Protein AF-A0A4P6K0E5-F1 (afdb_monomer)

Foldseek 3Di:
DVVVLVVVLVVCCVVVVDPVSVVVSVVCCVLQQVLLVLLVVLCLLQVCVVDPNVVVVVVVVVLVCCQPVVLQVPPDDHCCQDLCNSRSQLLCQQPPVNHDVSNDRHHVVSNVSSSVVSNVNSVVSNVVSVVVVVVVVVVD

Organism: Ktedonosporobacter rubrisoli (NCBI:txid2509675)

Nearest PDB structures (foldseek):
  8t3m-assembly1_C  TM=2.411E-01  e=2.345E+00  Rattus norvegicus
  8t10-assembly1_C  TM=2.675E-01  e=5.267E+00  Rattus norvegicus

Mean predicted aligned error: 5.43 Å

Secondary structure (DSSP, 8-state):
-HHHHHHHHHHHHHHH--TTHHHHHHHHIIIIIHHHHHHHHHHHHHHHHHS-HHHHHHHHHHHHHHHHHTTTT--S--GGGSTT-TTSHHHHHHHH----TTT-PPPHHHHHHHHHHHHHHHHHHHHHHHHHHHHHHTT-

pLDDT: mean 89.53, std 7.69, range [63.28, 98.0]

Sequence (140 aa):
MLLVYAFFQGYILFYSHNLLVIPLFLFTFCLIALPGLLFVAAFSLACPIIMPLPVYQFLFTGYWLWGNLFLKQQILPTLSRSILTPSGVRIAGGFFGTDIDLLGHTSTFEAIASLGLLLCIAILVLLTLWGALRWQQARQ

Structure (mmCIF, N/CA/C/O backbone):
data_AF-A0A4P6K0E5-F1
#
_entry.id   AF-A0A4P6K0E5-F1
#
loop_
_atom_site.group_PDB
_atom_site.id
_atom_site.type_symbol
_atom_site.label_atom_id
_atom_site.label_alt_id
_atom_site.label_comp_id
_atom_site.label_asym_id
_atom_site.label_entity_id
_atom_site.label_seq_id
_atom_site.pdbx_PDB_ins_code
_atom_site.Cartn_x
_atom_site.Cartn_y
_atom_site.Cartn_z
_atom_site.occupancy
_atom_site.B_iso_or_equiv
_atom_site.auth_seq_id
_atom_site.auth_comp_id
_atom_site.auth_asym_id
_atom_site.auth_atom_id
_atom_site.pdbx_PDB_model_num
ATOM 1 N N . MET A 1 1 ? -4.679 -14.552 -7.367 1.00 67.69 1 MET A N 1
ATOM 2 C CA . MET A 1 1 ? -3.494 -13.668 -7.449 1.00 67.69 1 MET A CA 1
ATOM 3 C C . MET A 1 1 ? -2.192 -14.449 -7.549 1.00 67.69 1 MET A C 1
ATOM 5 O O . MET A 1 1 ? -1.534 -14.297 -8.565 1.00 67.69 1 MET A O 1
ATOM 9 N N . LEU A 1 2 ? -1.854 -15.342 -6.608 1.00 77.81 2 LEU A N 1
ATOM 10 C CA . LEU A 1 2 ? -0.613 -16.139 -6.685 1.00 77.81 2 LEU A CA 1
ATOM 11 C C . LEU A 1 2 ? -0.482 -16.981 -7.967 1.00 77.81 2 LEU A C 1
ATOM 13 O O . LEU A 1 2 ? 0.585 -17.004 -8.560 1.00 77.81 2 LEU A O 1
ATOM 17 N N . LEU A 1 3 ? -1.568 -17.606 -8.438 1.00 85.81 3 LEU A N 1
ATOM 18 C CA . LEU A 1 3 ? -1.555 -18.379 -9.690 1.00 85.81 3 LEU A CA 1
ATOM 19 C C . LEU A 1 3 ? -1.267 -17.514 -10.923 1.00 85.81 3 LEU A C 1
ATOM 21 O O . LEU A 1 3 ? -0.463 -17.889 -11.765 1.00 85.81 3 LEU A O 1
ATOM 25 N N . VAL A 1 4 ? -1.892 -16.338 -11.006 1.00 85.31 4 VAL A N 1
ATOM 26 C CA . VAL A 1 4 ? -1.666 -15.378 -12.098 1.00 85.31 4 VAL A CA 1
ATOM 27 C C . VAL A 1 4 ? -0.225 -14.872 -12.057 1.00 85.31 4 VAL A C 1
ATOM 29 O O . VAL A 1 4 ? 0.453 -14.828 -13.077 1.00 85.31 4 VAL A O 1
ATOM 32 N N . TYR A 1 5 ? 0.264 -14.556 -10.861 1.00 82.56 5 TYR A N 1
ATOM 33 C CA . TYR A 1 5 ? 1.634 -14.119 -10.634 1.00 82.56 5 TYR A CA 1
ATOM 34 C C . TYR A 1 5 ? 2.661 -15.189 -11.043 1.00 82.56 5 TYR A C 1
ATOM 36 O O . TYR A 1 5 ? 3.578 -14.894 -11.805 1.00 82.56 5 TYR A O 1
ATOM 44 N N . ALA A 1 6 ? 2.465 -16.442 -10.620 1.00 87.94 6 ALA A N 1
ATOM 45 C CA . ALA A 1 6 ? 3.315 -17.571 -10.996 1.00 87.94 6 ALA A CA 1
ATOM 46 C C . ALA A 1 6 ? 3.267 -17.859 -12.505 1.00 87.94 6 ALA A C 1
ATOM 48 O O . ALA A 1 6 ? 4.294 -18.168 -13.104 1.00 87.94 6 ALA A O 1
ATOM 49 N N . PHE A 1 7 ? 2.099 -17.707 -13.136 1.00 92.88 7 PHE A N 1
ATOM 50 C CA . PHE A 1 7 ? 1.945 -17.859 -14.580 1.00 92.88 7 PHE A CA 1
ATOM 51 C C . PHE A 1 7 ? 2.769 -16.822 -15.356 1.00 92.88 7 PHE A C 1
ATOM 53 O O . PHE A 1 7 ? 3.550 -17.197 -16.227 1.00 92.88 7 PHE A O 1
ATOM 60 N N . PHE A 1 8 ? 2.660 -15.532 -15.014 1.00 89.19 8 PHE A N 1
ATOM 61 C CA . PHE A 1 8 ? 3.443 -14.478 -15.675 1.00 89.19 8 PHE A CA 1
ATOM 62 C C . PHE A 1 8 ? 4.948 -14.626 -15.430 1.00 89.19 8 PHE A C 1
ATOM 64 O O . PHE A 1 8 ? 5.733 -14.464 -16.364 1.00 89.19 8 PHE A O 1
ATOM 71 N N . GLN A 1 9 ? 5.356 -14.984 -14.209 1.00 89.75 9 GLN A N 1
ATOM 72 C CA . GLN A 1 9 ? 6.755 -15.296 -13.914 1.00 89.75 9 GLN A CA 1
ATOM 73 C C . GLN A 1 9 ? 7.264 -16.471 -14.751 1.00 89.75 9 GLN A C 1
ATOM 75 O O . GLN A 1 9 ? 8.332 -16.365 -15.346 1.00 89.75 9 GLN A O 1
ATOM 80 N N . GLY A 1 10 ? 6.501 -17.566 -14.830 1.00 91.62 10 GLY A N 1
ATOM 81 C CA . GLY A 1 10 ? 6.852 -18.745 -15.621 1.00 91.62 10 GLY A CA 1
ATOM 82 C C . GLY A 1 10 ? 6.952 -18.435 -17.112 1.00 91.62 10 GLY A C 1
ATOM 83 O O . GLY A 1 10 ? 7.911 -18.845 -17.758 1.00 91.62 10 GLY A O 1
ATOM 84 N N . TYR A 1 11 ? 6.019 -17.638 -17.637 1.00 94.19 11 TYR A N 1
ATOM 85 C CA . TYR A 1 11 ? 6.047 -17.161 -19.017 1.00 94.19 11 TYR A CA 1
ATOM 86 C C . TYR A 1 11 ? 7.320 -16.354 -19.308 1.00 94.19 11 TYR A C 1
ATOM 88 O O . TYR A 1 11 ? 8.055 -16.664 -20.242 1.00 94.19 11 TYR A O 1
ATOM 96 N N . ILE A 1 12 ? 7.634 -15.351 -18.485 1.00 92.31 12 ILE A N 1
ATOM 97 C CA . ILE A 1 12 ? 8.818 -14.505 -18.698 1.00 92.31 12 ILE A CA 1
ATOM 98 C C . ILE A 1 12 ? 10.104 -15.307 -18.495 1.00 92.31 12 ILE A C 1
ATOM 100 O O . ILE A 1 12 ? 11.058 -15.115 -19.245 1.00 92.31 12 ILE A O 1
ATOM 104 N N . LEU A 1 13 ? 10.143 -16.224 -17.529 1.00 94.00 13 LEU A N 1
ATOM 105 C CA . LEU A 1 13 ? 11.286 -17.105 -17.312 1.00 94.00 13 LEU A CA 1
ATOM 106 C C . LEU A 1 13 ? 11.530 -18.012 -18.525 1.00 94.00 13 LEU A C 1
ATOM 108 O O . LEU A 1 13 ? 12.670 -18.138 -18.963 1.00 94.00 13 LEU A O 1
ATOM 112 N N . PHE A 1 14 ? 10.467 -18.584 -19.095 1.00 94.94 14 PHE A N 1
ATOM 113 C CA . PHE A 1 14 ? 10.539 -19.434 -20.282 1.00 94.94 14 PHE A CA 1
ATOM 114 C C . PHE A 1 14 ? 11.085 -18.684 -21.502 1.00 94.94 14 PHE A C 1
ATOM 116 O O . PHE A 1 14 ? 11.889 -19.232 -22.244 1.00 94.94 14 PHE A O 1
ATOM 123 N N . TYR A 1 15 ? 10.700 -17.420 -21.700 1.00 94.62 15 TYR A N 1
ATOM 124 C CA . TYR A 1 15 ? 11.205 -16.625 -22.823 1.00 94.62 15 TYR A CA 1
ATOM 125 C C . TYR A 1 15 ? 12.598 -16.040 -22.568 1.00 94.62 15 TYR A C 1
ATOM 127 O O . TYR A 1 15 ? 13.476 -16.130 -23.422 1.00 94.62 15 TYR A O 1
ATOM 135 N N . SER A 1 16 ? 12.835 -15.457 -21.393 1.00 92.81 16 SER A N 1
ATOM 136 C CA . SER A 1 16 ? 14.094 -14.762 -21.080 1.00 92.81 16 SER A CA 1
ATOM 137 C C . SER A 1 16 ? 15.242 -15.697 -20.702 1.00 92.81 16 SER A C 1
ATOM 139 O O . SER A 1 16 ? 16.391 -15.262 -20.724 1.00 92.81 16 SER A O 1
ATOM 141 N N . HIS A 1 17 ? 14.942 -16.945 -20.312 1.00 92.88 17 HIS A N 1
ATOM 142 C CA . HIS A 1 17 ? 15.900 -17.919 -19.769 1.00 92.88 17 HIS A CA 1
ATOM 143 C C . HIS A 1 17 ? 16.712 -17.373 -18.578 1.00 92.88 17 HIS A C 1
ATOM 145 O O . HIS A 1 17 ? 17.778 -17.886 -18.242 1.00 92.88 17 HIS A O 1
ATOM 151 N N . ASN A 1 18 ? 16.213 -16.318 -17.927 1.00 93.44 18 ASN A N 1
ATOM 152 C CA . ASN A 1 18 ? 16.935 -15.586 -16.903 1.00 93.44 18 ASN A CA 1
ATOM 153 C C . ASN A 1 18 ? 16.286 -15.805 -15.535 1.00 93.44 18 ASN A C 1
ATOM 155 O O . ASN A 1 18 ? 15.208 -15.287 -15.243 1.00 93.44 18 ASN A O 1
ATOM 159 N N . LEU A 1 19 ? 16.977 -16.537 -14.660 1.00 92.44 19 LEU A N 1
ATOM 160 C CA . LEU A 1 19 ? 16.498 -16.821 -13.305 1.00 92.44 19 LEU A CA 1
ATOM 161 C C . LEU A 1 19 ? 16.348 -15.561 -12.437 1.00 92.44 19 LEU A C 1
ATOM 163 O O . LEU A 1 19 ? 15.597 -15.592 -11.462 1.00 92.44 19 LEU A O 1
ATOM 167 N N . LEU A 1 20 ? 16.981 -14.437 -12.807 1.00 93.81 20 LEU A N 1
ATOM 168 C CA . LEU A 1 20 ? 16.831 -13.154 -12.109 1.00 93.81 20 LEU A CA 1
ATOM 169 C C . LEU A 1 20 ? 15.399 -12.606 -12.160 1.00 93.81 20 LEU A C 1
ATOM 171 O O . LEU A 1 20 ? 15.045 -11.762 -11.340 1.00 93.81 20 LEU A O 1
ATOM 175 N N . VAL A 1 21 ? 14.551 -13.107 -13.060 1.00 91.06 21 VAL A N 1
ATOM 176 C CA . VAL A 1 21 ? 13.131 -12.734 -13.132 1.00 91.06 21 VAL A CA 1
ATOM 177 C C . VAL A 1 21 ? 12.418 -12.990 -11.803 1.00 91.06 21 VAL A C 1
ATOM 179 O O . VAL A 1 21 ? 11.622 -12.160 -11.371 1.00 91.06 21 VAL A O 1
ATOM 182 N N . ILE A 1 22 ? 12.727 -14.093 -11.113 1.00 89.06 22 ILE A N 1
ATOM 183 C CA . ILE A 1 22 ? 12.067 -14.461 -9.852 1.00 89.06 22 ILE A CA 1
ATOM 184 C C . ILE A 1 22 ? 12.320 -13.411 -8.750 1.00 89.06 22 ILE A C 1
ATOM 186 O O . ILE A 1 22 ? 11.343 -12.840 -8.249 1.00 89.06 22 ILE A O 1
ATOM 190 N N . PRO A 1 23 ? 13.579 -13.101 -8.367 1.00 92.50 23 PRO A N 1
ATOM 191 C CA . PRO A 1 23 ? 13.845 -12.085 -7.354 1.00 92.50 23 PRO A CA 1
ATOM 192 C C . PRO A 1 23 ? 13.430 -10.677 -7.800 1.00 92.50 23 PRO A C 1
ATOM 194 O O . PRO A 1 23 ? 12.969 -9.907 -6.962 1.00 92.50 23 PRO A O 1
ATOM 197 N N . LEU A 1 24 ? 13.514 -10.339 -9.094 1.00 91.06 24 LEU A N 1
ATOM 198 C CA . LEU A 1 24 ? 13.069 -9.033 -9.602 1.00 91.06 24 LEU A CA 1
ATOM 199 C C . LEU A 1 24 ? 11.559 -8.833 -9.465 1.00 91.06 24 LEU A C 1
ATOM 201 O O . LEU A 1 24 ? 11.105 -7.750 -9.097 1.00 91.06 24 LEU A O 1
ATOM 205 N N . PHE A 1 25 ? 10.765 -9.869 -9.716 1.00 89.12 25 PHE A N 1
ATOM 206 C CA . PHE A 1 25 ? 9.323 -9.812 -9.501 1.00 89.12 25 PHE A CA 1
ATOM 207 C C . PHE A 1 25 ? 8.975 -9.624 -8.022 1.00 89.12 25 PHE A C 1
ATOM 209 O O . PHE A 1 25 ? 8.137 -8.792 -7.680 1.00 89.12 25 PHE A O 1
ATOM 216 N N . LEU A 1 26 ? 9.643 -10.363 -7.130 1.00 89.81 26 LEU A N 1
ATOM 217 C CA . LEU A 1 26 ? 9.427 -10.197 -5.693 1.00 89.81 26 LEU A CA 1
ATOM 218 C C . LEU A 1 26 ? 9.813 -8.783 -5.245 1.00 89.81 26 LEU A C 1
ATOM 220 O O . LEU A 1 26 ? 9.064 -8.134 -4.520 1.00 89.81 26 LEU A O 1
ATOM 224 N N . PHE A 1 27 ? 10.953 -8.288 -5.724 1.00 92.75 27 PHE A N 1
ATOM 225 C CA . PHE A 1 27 ? 11.421 -6.937 -5.4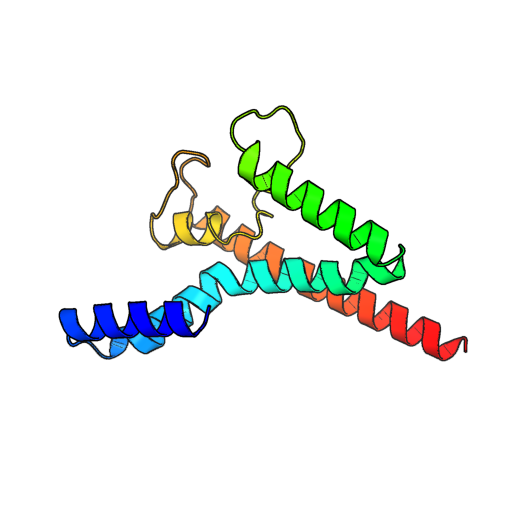47 1.00 92.75 27 PHE A CA 1
ATOM 226 C C . PHE A 1 27 ? 10.426 -5.876 -5.933 1.00 92.75 27 PHE A C 1
ATOM 228 O O . PHE A 1 27 ? 10.040 -4.997 -5.166 1.00 92.75 27 PHE A O 1
ATOM 235 N N . THR A 1 28 ? 9.951 -5.981 -7.176 1.00 91.12 28 THR A N 1
ATOM 236 C CA . THR A 1 28 ? 8.967 -5.044 -7.743 1.00 91.12 28 THR A CA 1
ATOM 237 C C . THR A 1 28 ? 7.626 -5.111 -7.016 1.00 91.12 28 THR A C 1
ATOM 239 O O . THR A 1 28 ? 7.038 -4.064 -6.756 1.00 91.12 28 THR A O 1
ATOM 242 N N . PHE A 1 29 ? 7.167 -6.293 -6.596 1.00 90.62 29 PHE A N 1
ATOM 243 C CA . PHE A 1 29 ? 5.978 -6.428 -5.749 1.00 90.62 29 PHE A CA 1
ATOM 244 C C . PHE A 1 29 ? 6.150 -5.710 -4.402 1.00 90.62 29 PHE A C 1
ATOM 246 O O . PHE A 1 29 ? 5.290 -4.917 -4.010 1.00 90.62 29 PHE A O 1
ATOM 253 N N . CYS A 1 30 ? 7.270 -5.955 -3.716 1.00 93.00 30 CYS A N 1
ATOM 254 C CA . CYS A 1 30 ? 7.594 -5.318 -2.440 1.00 93.00 30 CYS A CA 1
ATOM 255 C C . CYS A 1 30 ? 7.719 -3.797 -2.562 1.00 93.00 30 CYS A C 1
ATOM 257 O O . CYS A 1 30 ? 7.376 -3.077 -1.629 1.00 93.00 30 CYS A O 1
ATOM 259 N N . LEU A 1 31 ? 8.200 -3.305 -3.701 1.00 94.00 31 LEU A N 1
ATOM 260 C CA . LEU A 1 31 ? 8.391 -1.880 -3.921 1.00 94.00 31 LEU A CA 1
ATOM 261 C C . LEU A 1 31 ? 7.084 -1.177 -4.314 1.00 94.00 31 LEU A C 1
ATOM 263 O O . LEU A 1 31 ? 6.772 -0.121 -3.778 1.00 94.00 31 LEU A O 1
ATOM 267 N N . ILE A 1 32 ? 6.313 -1.755 -5.236 1.00 92.38 32 ILE A N 1
ATOM 268 C CA . ILE A 1 32 ? 5.162 -1.090 -5.866 1.00 92.38 32 ILE A CA 1
ATOM 269 C C . ILE A 1 32 ? 3.859 -1.398 -5.126 1.00 92.38 32 ILE A C 1
ATOM 271 O O . ILE A 1 32 ? 3.102 -0.488 -4.792 1.00 92.38 32 ILE A O 1
ATOM 275 N N . ALA A 1 33 ? 3.567 -2.678 -4.889 1.00 91.81 33 ALA A N 1
ATOM 276 C CA . ALA A 1 33 ? 2.256 -3.113 -4.411 1.00 91.81 33 ALA A CA 1
ATOM 277 C C . ALA A 1 33 ? 2.170 -3.127 -2.882 1.00 91.81 33 ALA A C 1
ATOM 279 O O . ALA A 1 33 ? 1.169 -2.696 -2.304 1.00 91.81 33 ALA A O 1
ATOM 280 N N . LEU A 1 34 ? 3.221 -3.614 -2.220 1.00 93.75 34 LEU A N 1
ATOM 281 C CA . LEU A 1 34 ? 3.217 -3.840 -0.777 1.00 93.75 34 LEU A CA 1
ATOM 282 C C . LEU A 1 34 ? 2.927 -2.572 0.054 1.00 93.75 34 LEU A C 1
ATOM 284 O O . LEU A 1 34 ? 2.101 -2.676 0.961 1.00 93.75 34 LEU A O 1
ATOM 288 N N . PRO A 1 35 ? 3.489 -1.377 -0.236 1.00 95.31 35 PRO A N 1
ATOM 289 C CA . PRO A 1 35 ? 3.193 -0.172 0.546 1.00 95.31 35 PRO A CA 1
ATOM 290 C C . PRO A 1 35 ? 1.713 0.220 0.498 1.00 95.31 35 PRO A C 1
ATOM 292 O O . PRO A 1 35 ? 1.114 0.522 1.530 1.00 95.31 35 PRO A O 1
ATOM 295 N N . GLY A 1 36 ? 1.103 0.164 -0.691 1.00 93.81 36 GLY A N 1
ATOM 296 C CA . GLY A 1 36 ? -0.321 0.449 -0.875 1.00 93.81 36 GLY A CA 1
ATOM 297 C C . GLY A 1 36 ? -1.211 -0.569 -0.162 1.00 93.81 36 GLY A C 1
ATOM 298 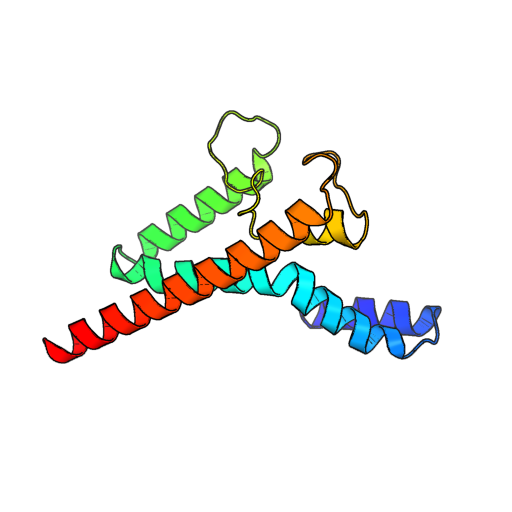O O . GLY A 1 36 ? -2.163 -0.186 0.518 1.00 93.81 36 GLY A O 1
ATOM 299 N N . LEU A 1 37 ? -0.865 -1.859 -0.244 1.00 94.31 37 LEU A N 1
ATOM 300 C CA . LEU A 1 37 ? -1.583 -2.926 0.458 1.00 94.31 37 LEU A CA 1
ATOM 301 C C . LEU A 1 37 ? -1.506 -2.769 1.979 1.00 94.31 37 LEU A C 1
ATOM 303 O O . LEU A 1 37 ? -2.528 -2.905 2.646 1.00 94.31 37 LEU A O 1
ATOM 307 N N . LEU A 1 38 ? -0.330 -2.451 2.527 1.00 96.31 38 LEU A N 1
ATOM 308 C CA . LEU A 1 38 ? -0.153 -2.212 3.962 1.00 96.31 38 LEU A CA 1
ATOM 309 C C . LEU A 1 38 ? -0.953 -0.999 4.435 1.00 96.31 38 LEU A C 1
ATOM 311 O O . LEU A 1 38 ? -1.615 -1.074 5.467 1.00 96.31 38 LEU A O 1
ATOM 315 N N . PHE A 1 39 ? -0.938 0.090 3.666 1.00 96.12 39 PHE A N 1
ATOM 316 C CA . PHE A 1 39 ? -1.739 1.277 3.944 1.00 96.12 39 PHE A CA 1
ATOM 317 C C . PHE A 1 39 ? -3.234 0.943 4.008 1.00 96.12 39 PHE A C 1
ATOM 319 O O . PHE A 1 39 ? -3.895 1.230 5.006 1.00 96.12 39 PHE A O 1
ATOM 326 N N . VAL A 1 40 ? -3.766 0.275 2.982 1.00 95.00 40 VAL A N 1
ATOM 327 C CA . VAL A 1 40 ? -5.184 -0.108 2.939 1.00 95.00 40 VAL A CA 1
ATOM 328 C C . VAL A 1 40 ? -5.527 -1.076 4.069 1.00 95.00 40 VAL A C 1
ATOM 330 O O . VAL A 1 40 ? -6.545 -0.891 4.737 1.00 95.00 40 VAL A O 1
ATOM 333 N N . ALA A 1 41 ? -4.685 -2.078 4.324 1.00 96.00 41 ALA A N 1
ATOM 334 C CA . ALA A 1 41 ? -4.894 -3.046 5.396 1.00 96.00 41 ALA A CA 1
ATOM 335 C C . ALA A 1 41 ? -4.908 -2.375 6.777 1.00 96.00 41 ALA A C 1
ATOM 337 O O . ALA A 1 41 ? -5.793 -2.663 7.579 1.00 96.00 41 ALA A O 1
ATOM 338 N N . ALA A 1 42 ? -3.992 -1.439 7.039 1.00 96.81 42 ALA A N 1
ATOM 339 C CA . ALA A 1 42 ? -3.935 -0.707 8.301 1.00 96.81 42 ALA A CA 1
ATOM 340 C C . ALA A 1 42 ? -5.243 0.051 8.579 1.00 96.81 42 ALA A C 1
ATOM 342 O O . ALA A 1 42 ? -5.828 -0.102 9.652 1.00 96.81 42 ALA A O 1
ATOM 343 N N . PHE A 1 43 ? -5.759 0.796 7.596 1.00 95.44 43 PHE A N 1
ATOM 344 C CA . PHE A 1 43 ? -7.059 1.466 7.726 1.00 95.44 43 PHE A CA 1
ATOM 345 C C . PHE A 1 43 ? -8.225 0.476 7.813 1.00 95.44 43 PHE A C 1
ATOM 347 O O . PHE A 1 43 ? -9.158 0.705 8.578 1.00 95.44 43 PHE A O 1
ATOM 354 N N . SER A 1 44 ? -8.163 -0.647 7.094 1.00 95.88 44 SER A N 1
ATOM 355 C CA . SER A 1 44 ? -9.202 -1.688 7.151 1.00 95.88 44 SER A CA 1
ATOM 356 C C . SER A 1 44 ? -9.323 -2.337 8.524 1.00 95.88 44 SER A C 1
ATOM 358 O O . SER A 1 44 ? -10.414 -2.744 8.913 1.00 95.88 44 SER A O 1
ATOM 360 N N . LEU A 1 45 ? -8.219 -2.418 9.266 1.00 95.62 45 LEU A N 1
ATOM 361 C CA . LEU A 1 45 ? -8.205 -2.912 10.639 1.00 95.62 45 LEU A CA 1
ATOM 362 C C . LEU A 1 45 ? -8.613 -1.828 11.645 1.00 95.62 45 LEU A C 1
ATOM 364 O O . LEU A 1 45 ? -9.296 -2.128 12.620 1.00 95.62 45 LEU A O 1
ATOM 368 N N . ALA A 1 46 ? -8.211 -0.575 11.416 1.00 95.94 46 ALA A N 1
ATOM 369 C CA . ALA A 1 46 ? -8.456 0.517 12.354 1.00 95.94 46 ALA A CA 1
ATOM 370 C C . ALA A 1 46 ? -9.883 1.087 12.281 1.00 95.94 46 ALA A C 1
ATOM 372 O O . ALA A 1 46 ? -10.489 1.366 13.315 1.00 95.94 46 ALA A O 1
ATOM 373 N N . CYS A 1 47 ? -10.450 1.255 11.083 1.00 95.06 47 CYS A N 1
ATOM 374 C CA . CYS A 1 47 ? -11.763 1.884 10.908 1.00 95.06 47 CYS A CA 1
ATOM 375 C C . CYS A 1 47 ? -12.915 1.144 11.620 1.00 95.06 47 CYS A C 1
ATOM 377 O O . CYS A 1 47 ? -13.740 1.825 12.229 1.00 95.06 47 CYS A O 1
ATOM 379 N N . PRO A 1 48 ? -12.991 -0.202 11.636 1.00 94.50 48 PRO A N 1
ATOM 380 C CA . PRO A 1 48 ? -14.055 -0.918 12.347 1.00 94.50 48 PRO A CA 1
ATOM 381 C C . PRO A 1 48 ? -14.091 -0.712 13.873 1.00 94.50 48 PRO A C 1
ATOM 383 O O . PRO A 1 48 ? -15.062 -1.106 14.510 1.00 94.50 48 PRO A O 1
ATOM 386 N N . ILE A 1 49 ? -13.069 -0.093 14.480 1.00 92.94 49 ILE A N 1
ATOM 387 C CA . ILE A 1 49 ? -13.110 0.295 15.902 1.00 92.94 49 ILE A CA 1
ATOM 388 C C . ILE A 1 49 ? -14.031 1.494 16.132 1.00 92.94 49 ILE A C 1
ATOM 390 O O . ILE A 1 49 ? -14.660 1.597 17.183 1.00 92.94 49 ILE A O 1
ATOM 394 N N . ILE A 1 50 ? -14.104 2.410 15.165 1.00 92.50 50 ILE A N 1
ATOM 395 C CA . ILE A 1 50 ? -14.859 3.665 15.288 1.00 92.50 50 ILE A CA 1
ATOM 396 C C . ILE A 1 50 ? -16.231 3.608 14.610 1.00 92.50 50 ILE A C 1
ATOM 398 O O . ILE A 1 50 ? -17.051 4.499 14.818 1.00 92.50 50 ILE A O 1
ATOM 402 N N . MET A 1 51 ? -16.493 2.588 13.790 1.00 95.06 51 MET A N 1
ATOM 403 C CA . MET A 1 51 ? -17.766 2.409 13.093 1.00 95.06 51 MET A CA 1
ATOM 404 C C . MET A 1 51 ? -18.111 0.925 12.914 1.00 95.06 51 MET A C 1
ATOM 406 O O . MET A 1 51 ? -17.207 0.095 12.849 1.00 95.06 51 MET A O 1
ATOM 410 N N . PRO A 1 52 ? -19.398 0.565 12.757 1.00 95.75 52 PRO A N 1
ATOM 411 C CA . PRO A 1 52 ? -19.789 -0.816 12.494 1.00 95.75 52 PRO A CA 1
ATOM 412 C C . PRO A 1 52 ? -19.160 -1.371 11.208 1.00 95.75 52 PRO A C 1
ATOM 414 O O . PRO A 1 52 ? -19.126 -0.696 10.176 1.00 95.75 52 PRO A O 1
ATOM 417 N N . LEU A 1 53 ? -18.739 -2.638 11.243 1.00 94.62 53 LEU A N 1
ATOM 418 C CA . LEU A 1 53 ? -18.095 -3.313 10.110 1.00 94.62 53 LEU A CA 1
ATOM 419 C C . LEU A 1 53 ? -18.897 -3.232 8.789 1.00 94.62 53 LEU A C 1
ATOM 421 O O . LEU A 1 53 ? -18.281 -2.920 7.769 1.00 94.62 53 LEU A O 1
ATOM 425 N N . PRO A 1 54 ? -20.234 -3.431 8.758 1.00 96.44 54 PRO A N 1
ATOM 426 C CA . PRO A 1 54 ? -20.989 -3.335 7.505 1.00 96.44 54 PRO A CA 1
ATOM 427 C C . PRO A 1 54 ? -20.960 -1.930 6.891 1.00 96.44 54 PRO A C 1
ATOM 429 O O . PRO A 1 54 ? -20.894 -1.782 5.672 1.00 96.44 54 PRO A O 1
ATOM 432 N N . VAL A 1 55 ? -20.962 -0.890 7.735 1.00 96.25 55 VAL A N 1
ATOM 433 C CA . VAL A 1 55 ? -20.872 0.508 7.290 1.00 96.25 55 VAL A CA 1
ATOM 434 C C . VAL A 1 55 ? -19.508 0.758 6.658 1.00 96.25 55 VAL A C 1
ATOM 436 O O . VAL A 1 55 ? -19.435 1.294 5.554 1.00 96.25 55 VAL A O 1
ATOM 439 N N . TYR A 1 56 ? -18.435 0.299 7.308 1.00 95.81 56 TYR A N 1
ATOM 440 C CA . TYR A 1 56 ? -17.087 0.384 6.753 1.00 95.81 56 TYR A CA 1
ATOM 441 C C . TYR A 1 56 ? -16.981 -0.319 5.392 1.00 95.81 56 TYR A C 1
ATOM 443 O O . TYR A 1 56 ? -16.481 0.273 4.439 1.00 95.81 56 TYR A O 1
ATOM 451 N N . GLN A 1 57 ? -17.488 -1.548 5.266 1.00 95.00 57 GLN A N 1
ATOM 452 C CA . GLN A 1 57 ? -17.441 -2.309 4.013 1.00 95.00 57 GLN A CA 1
ATOM 453 C C . GLN A 1 57 ? -18.176 -1.599 2.870 1.00 95.00 57 GLN A C 1
ATOM 455 O O . GLN A 1 57 ? -17.661 -1.539 1.749 1.00 95.00 57 GLN A O 1
ATOM 460 N N . PHE A 1 58 ? -19.354 -1.032 3.151 1.00 96.19 58 PHE A N 1
ATOM 461 C CA . PHE A 1 58 ? -20.118 -0.267 2.169 1.00 96.19 58 PHE A CA 1
ATOM 462 C C . PHE A 1 58 ? -19.360 0.990 1.724 1.00 96.19 58 PHE A C 1
ATOM 464 O O . PHE A 1 58 ? -19.186 1.212 0.526 1.00 96.19 58 PHE A O 1
ATOM 471 N N . LEU A 1 59 ? -18.846 1.775 2.677 1.00 94.25 59 LEU A N 1
ATOM 472 C CA . LEU A 1 59 ? -18.076 2.987 2.389 1.00 94.25 59 LEU A CA 1
ATOM 473 C C . LEU A 1 59 ? -16.783 2.678 1.629 1.00 94.25 59 LEU A C 1
ATOM 475 O O . LEU A 1 59 ? -16.468 3.362 0.658 1.00 94.25 59 LEU A O 1
ATOM 479 N N . PHE A 1 60 ? -16.057 1.634 2.028 1.00 93.50 60 PHE A N 1
ATOM 480 C CA . PHE A 1 60 ? -14.819 1.212 1.378 1.00 93.50 60 PHE A CA 1
ATOM 481 C C . PHE A 1 60 ? -15.065 0.773 -0.068 1.00 93.50 60 PHE A C 1
ATOM 483 O O . PHE A 1 60 ? -14.364 1.215 -0.979 1.00 93.50 60 PHE A O 1
ATOM 490 N N . THR A 1 61 ? -16.098 -0.039 -0.298 1.00 93.25 61 THR A N 1
ATOM 491 C CA . THR A 1 61 ? -16.467 -0.498 -1.645 1.00 93.25 61 THR A CA 1
ATOM 492 C C . THR A 1 61 ? -16.942 0.665 -2.517 1.00 93.25 61 THR A C 1
ATOM 494 O O . THR A 1 61 ? -16.522 0.784 -3.669 1.00 93.25 61 THR A O 1
ATOM 497 N N . GLY A 1 62 ? -17.769 1.559 -1.967 1.00 90.81 62 GLY A N 1
ATOM 498 C CA . GLY A 1 62 ? -18.235 2.761 -2.660 1.00 90.81 62 GLY A CA 1
ATOM 499 C C . GLY A 1 62 ? -17.087 3.698 -3.036 1.00 90.81 62 GLY A C 1
ATOM 500 O O . GLY A 1 62 ? -17.003 4.142 -4.183 1.00 90.81 62 GLY A O 1
ATOM 501 N N . TYR A 1 63 ? -16.154 3.933 -2.109 1.00 89.69 63 TYR A N 1
ATOM 502 C CA . TYR A 1 63 ? -14.934 4.692 -2.376 1.00 89.69 63 TYR A CA 1
ATOM 503 C C . TYR A 1 63 ? -14.078 4.025 -3.454 1.00 89.69 63 TYR A C 1
ATOM 505 O O . TYR A 1 63 ? -13.597 4.710 -4.351 1.00 89.69 63 TYR A O 1
ATOM 513 N N . TRP A 1 64 ? -13.900 2.701 -3.410 1.00 88.62 64 TRP A N 1
ATOM 514 C CA . TRP A 1 64 ? -13.129 1.983 -4.424 1.00 88.62 64 TRP A CA 1
ATOM 515 C C . TRP A 1 64 ? -13.739 2.159 -5.818 1.00 88.62 64 TRP A C 1
ATOM 517 O O . TRP A 1 64 ? -13.020 2.479 -6.766 1.00 88.62 64 TRP A O 1
ATOM 527 N N . LEU A 1 65 ? -15.063 2.013 -5.940 1.00 87.81 65 LEU A N 1
ATOM 528 C CA . LEU A 1 65 ? -15.779 2.199 -7.202 1.00 87.81 65 LEU A CA 1
ATOM 529 C C . LEU A 1 65 ? -15.564 3.615 -7.742 1.00 87.81 65 LEU A C 1
ATOM 531 O O . LEU A 1 65 ? -15.160 3.795 -8.888 1.00 87.81 65 LEU A O 1
ATOM 535 N N . TRP A 1 66 ? -15.771 4.617 -6.892 1.00 85.75 66 TRP A N 1
ATOM 536 C CA . TRP A 1 66 ? -15.564 6.019 -7.228 1.00 85.75 66 TRP A CA 1
ATOM 537 C C . TRP A 1 66 ? -14.125 6.299 -7.643 1.00 85.75 66 TRP A C 1
ATOM 539 O O . TRP A 1 66 ? -13.884 6.885 -8.701 1.00 85.75 66 TRP A O 1
ATOM 549 N N . GLY A 1 67 ? -13.167 5.892 -6.814 1.00 80.94 67 GLY A N 1
ATOM 550 C CA . GLY A 1 67 ? -11.748 6.187 -6.964 1.00 80.94 67 GLY A CA 1
ATOM 551 C C . GLY A 1 67 ? -11.110 5.557 -8.200 1.00 80.94 67 GLY A C 1
ATOM 552 O O . GLY A 1 67 ? -10.036 6.012 -8.593 1.00 80.94 67 GLY A O 1
ATOM 553 N N . ASN A 1 68 ? -11.764 4.564 -8.815 1.00 82.94 68 ASN A N 1
ATOM 554 C CA . ASN A 1 68 ? -11.315 3.903 -10.040 1.00 82.94 68 ASN A CA 1
ATOM 555 C C . ASN A 1 68 ? -12.178 4.264 -11.265 1.00 82.94 68 ASN A C 1
ATOM 557 O O . ASN A 1 68 ? -11.623 4.608 -12.306 1.00 82.94 68 ASN A O 1
ATOM 561 N N . LEU A 1 69 ? -13.515 4.234 -11.167 1.00 81.06 69 LEU A N 1
ATOM 562 C CA . LEU A 1 69 ? -14.400 4.482 -12.318 1.00 81.06 69 LEU A CA 1
ATOM 563 C C . LEU A 1 69 ? -14.531 5.962 -12.677 1.00 81.06 69 LEU A C 1
ATOM 565 O O . LEU A 1 69 ? -14.584 6.302 -13.859 1.00 81.06 69 LEU A O 1
ATOM 569 N N . P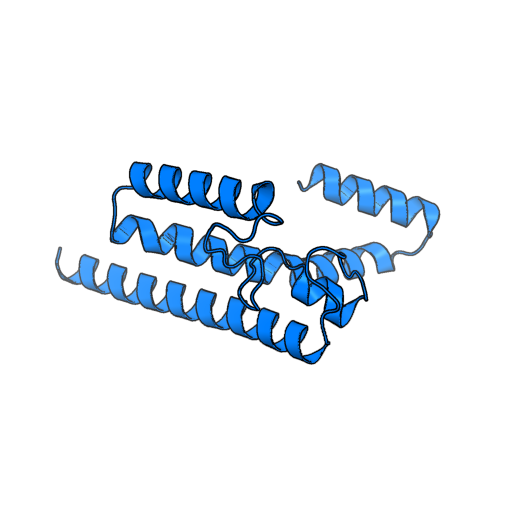HE A 1 70 ? -14.567 6.844 -11.675 1.00 76.38 70 PHE A N 1
ATOM 570 C CA . PHE A 1 70 ? -14.744 8.283 -11.890 1.00 76.38 70 PHE A CA 1
ATOM 571 C C . PHE A 1 70 ? -13.422 9.055 -11.861 1.00 76.38 70 PHE A C 1
ATOM 573 O O . PHE A 1 70 ? -13.396 10.271 -11.653 1.00 76.38 70 PHE A O 1
ATOM 580 N N . LEU A 1 71 ? -12.306 8.350 -12.089 1.00 72.81 71 LEU A N 1
ATOM 581 C CA . LEU A 1 71 ? -10.971 8.929 -12.020 1.00 72.81 71 LEU A CA 1
ATOM 582 C C . LEU A 1 71 ? -10.809 10.102 -12.993 1.00 72.81 71 LEU A C 1
ATOM 584 O O . LEU A 1 71 ? -10.112 11.044 -12.645 1.00 72.81 71 LEU A O 1
ATOM 588 N N . LYS A 1 72 ? -11.428 10.084 -14.184 1.00 72.00 72 LYS A N 1
ATOM 589 C CA . LYS A 1 72 ? -11.287 11.143 -15.207 1.00 72.00 72 LYS A CA 1
ATOM 590 C C . LYS A 1 72 ? -12.098 12.396 -14.894 1.00 72.00 72 LYS A C 1
ATOM 592 O O . LYS A 1 72 ? -11.651 13.495 -15.205 1.00 72.00 72 LYS A O 1
ATOM 597 N N . GLN A 1 73 ? -13.267 12.225 -14.289 1.00 74.12 73 GLN A N 1
ATOM 598 C CA . GLN A 1 73 ? -14.316 13.235 -14.249 1.00 74.12 73 GLN A CA 1
ATOM 599 C C . GLN A 1 73 ? -13.998 14.395 -13.293 1.00 74.12 73 GLN A C 1
ATOM 601 O O . GLN A 1 73 ? -14.578 15.455 -13.449 1.00 74.12 73 GLN A O 1
ATOM 606 N N . GLN A 1 74 ? -13.070 14.244 -12.339 1.00 71.69 74 GLN A N 1
ATOM 607 C CA . GLN A 1 74 ? -12.669 15.281 -11.356 1.00 71.69 74 GLN A CA 1
ATOM 608 C C . GLN A 1 74 ? -13.781 15.813 -10.439 1.00 71.69 74 GLN A C 1
ATOM 610 O O . GLN A 1 74 ? -13.526 16.674 -9.608 1.00 71.69 74 GLN A O 1
ATOM 615 N N . ILE A 1 75 ? -15.003 15.299 -10.559 1.00 76.00 75 ILE A N 1
ATOM 616 C CA . ILE A 1 75 ? -16.168 15.794 -9.814 1.00 76.00 75 ILE A CA 1
ATOM 617 C C . ILE A 1 75 ? -16.082 15.416 -8.329 1.00 76.00 75 ILE A C 1
ATOM 619 O O . ILE A 1 75 ? -16.680 16.066 -7.477 1.00 76.00 75 ILE A O 1
ATOM 623 N N . LEU A 1 76 ? -15.351 14.349 -8.012 1.00 78.94 76 LEU A N 1
ATOM 624 C CA . LEU A 1 76 ? -15.475 13.665 -6.741 1.00 78.94 76 LEU A CA 1
ATOM 625 C C . LEU A 1 76 ? -14.101 13.529 -6.032 1.00 78.94 76 LEU A C 1
ATOM 627 O O . LEU A 1 76 ? -13.163 13.001 -6.642 1.00 78.94 76 LEU A O 1
ATOM 631 N N . PRO A 1 77 ? -13.945 13.965 -4.758 1.00 80.38 77 PRO A N 1
ATOM 632 C CA . PRO A 1 77 ? -12.677 13.884 -4.019 1.00 80.38 77 PRO A CA 1
ATOM 633 C C . PRO A 1 77 ? -12.080 12.466 -3.950 1.00 80.38 77 PRO A C 1
ATOM 635 O O . PRO A 1 77 ? -12.705 11.519 -3.490 1.00 80.38 77 PRO A O 1
ATOM 638 N N . THR A 1 78 ? -10.833 12.297 -4.382 1.00 83.44 78 THR A N 1
ATOM 639 C CA . THR A 1 78 ? -10.178 10.982 -4.409 1.00 83.44 78 THR A CA 1
ATOM 640 C C . THR A 1 78 ? -8.706 11.087 -4.041 1.00 83.44 78 THR A C 1
ATOM 642 O O . THR A 1 78 ? -8.034 12.049 -4.422 1.00 83.44 78 THR A O 1
ATOM 645 N N . LEU A 1 79 ? -8.179 10.077 -3.340 1.00 83.06 79 LEU A N 1
ATOM 646 C CA . LEU A 1 79 ? -6.739 9.971 -3.106 1.00 83.06 79 LEU A CA 1
ATOM 647 C C . LEU A 1 79 ? -5.994 9.546 -4.367 1.00 83.06 79 LEU A C 1
ATOM 649 O O . LEU A 1 79 ? -4.802 9.827 -4.435 1.00 83.06 79 LEU A O 1
ATOM 653 N N . SER A 1 80 ? -6.678 8.952 -5.358 1.00 82.75 80 SER A N 1
ATOM 654 C CA . SER A 1 80 ? -6.096 8.313 -6.552 1.00 82.75 80 SER A CA 1
ATOM 655 C C . SER A 1 80 ? -5.249 9.220 -7.453 1.00 82.75 80 SER A C 1
ATOM 657 O O . SER A 1 80 ? -4.636 8.742 -8.402 1.00 82.75 80 SER A O 1
ATOM 659 N N . ARG A 1 81 ? -5.230 10.531 -7.194 1.00 79.12 81 ARG A N 1
ATOM 660 C CA . ARG A 1 81 ? -4.427 11.521 -7.928 1.00 79.12 81 ARG A CA 1
ATOM 661 C C . ARG A 1 81 ? -3.289 12.115 -7.099 1.00 79.12 81 ARG A C 1
ATOM 663 O O . ARG A 1 81 ? -2.475 12.862 -7.632 1.00 79.12 81 ARG A O 1
ATOM 670 N N . SER A 1 82 ? -3.213 11.778 -5.817 1.00 86.69 82 SER A N 1
ATOM 671 C CA . SER A 1 82 ? -2.232 12.310 -4.870 1.00 86.69 82 SER A CA 1
ATOM 672 C C . SER A 1 82 ? -1.071 11.340 -4.639 1.00 86.69 82 SER A C 1
ATOM 674 O O . SER A 1 82 ? -1.111 10.178 -5.048 1.00 86.69 82 SER A O 1
ATOM 676 N N . ILE A 1 83 ? -0.056 11.798 -3.909 1.00 88.00 83 ILE A N 1
ATOM 677 C CA . ILE A 1 83 ? 1.045 10.959 -3.411 1.00 88.00 83 ILE A CA 1
ATOM 678 C C . ILE A 1 83 ? 0.578 9.860 -2.441 1.00 88.00 83 ILE A C 1
ATOM 680 O O . ILE A 1 83 ? 1.306 8.900 -2.213 1.00 88.00 83 ILE A O 1
ATOM 684 N N . LEU A 1 84 ? -0.648 9.957 -1.912 1.00 88.94 84 LEU A N 1
ATOM 685 C CA . LEU A 1 84 ? -1.270 8.952 -1.046 1.00 88.94 84 LEU A CA 1
ATOM 686 C C . LEU A 1 84 ? -2.079 7.906 -1.826 1.00 88.94 84 LEU A C 1
ATOM 688 O O . LEU A 1 84 ? -2.847 7.159 -1.227 1.00 88.94 84 LEU A O 1
ATOM 692 N N . THR A 1 85 ? -1.946 7.848 -3.154 1.00 88.38 85 THR A N 1
ATOM 693 C CA . THR A 1 85 ? -2.628 6.840 -3.977 1.00 88.38 85 THR A CA 1
ATOM 694 C C . THR A 1 85 ? -2.109 5.435 -3.641 1.00 88.38 85 THR A C 1
ATOM 696 O O . THR A 1 85 ? -0.964 5.123 -3.974 1.00 88.38 85 THR A O 1
ATOM 699 N N . PRO A 1 86 ? -2.929 4.530 -3.076 1.00 87.12 86 PRO A N 1
ATOM 700 C CA . PRO A 1 86 ? -2.461 3.224 -2.618 1.00 87.12 86 PRO A CA 1
ATOM 701 C C . PRO A 1 86 ? -2.473 2.157 -3.732 1.00 87.12 86 PRO A C 1
ATOM 703 O O . PRO A 1 86 ? -2.708 0.984 -3.459 1.00 87.12 86 PRO A O 1
ATOM 706 N N . SER A 1 87 ? -2.259 2.542 -4.996 1.00 86.06 87 SER A N 1
ATOM 707 C CA . SER A 1 87 ? -2.218 1.613 -6.142 1.00 86.06 87 SER A CA 1
ATOM 708 C C . SER A 1 87 ? -0.801 1.269 -6.607 1.00 86.06 87 SER A C 1
ATOM 710 O O . SER A 1 87 ? -0.634 0.422 -7.480 1.00 86.06 87 SER A O 1
ATOM 712 N N . GLY A 1 88 ? 0.218 1.948 -6.073 1.00 87.69 88 GLY A N 1
ATOM 713 C CA . GLY A 1 88 ? 1.608 1.793 -6.508 1.00 87.69 88 GLY A CA 1
ATOM 714 C C . GLY A 1 88 ? 1.939 2.495 -7.827 1.00 87.69 88 GLY A C 1
ATOM 715 O O . GLY A 1 88 ? 3.105 2.565 -8.195 1.00 87.69 88 GLY A O 1
ATOM 716 N N . VAL A 1 89 ? 0.957 3.085 -8.516 1.00 88.50 89 VAL A N 1
ATOM 717 C CA . VAL A 1 89 ? 1.160 3.723 -9.828 1.00 88.50 89 VAL A CA 1
ATOM 718 C C . VAL A 1 89 ? 2.184 4.861 -9.805 1.00 88.50 89 VAL A C 1
ATOM 720 O O . VAL A 1 89 ? 2.992 4.972 -10.718 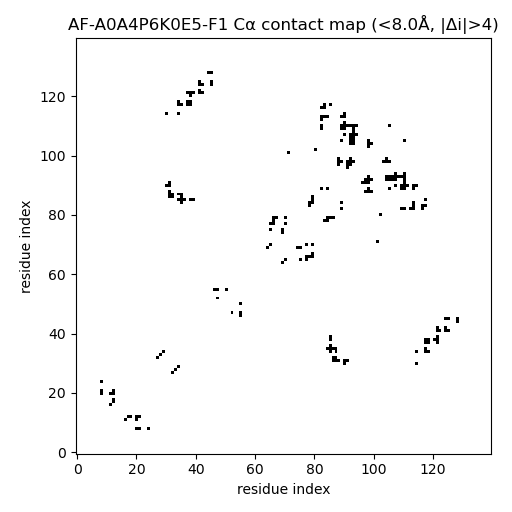1.00 88.50 89 VAL A O 1
ATOM 723 N N . ARG A 1 90 ? 2.212 5.669 -8.736 1.00 89.62 90 ARG A N 1
ATOM 724 C CA . ARG A 1 90 ? 3.203 6.745 -8.566 1.00 89.62 90 ARG A CA 1
ATOM 725 C C . ARG A 1 90 ? 4.617 6.183 -8.388 1.00 89.62 90 ARG A C 1
ATOM 727 O O . ARG A 1 90 ? 5.570 6.696 -8.961 1.00 89.62 90 ARG A O 1
ATOM 734 N N . ILE A 1 91 ? 4.739 5.092 -7.633 1.00 91.88 91 ILE A N 1
ATOM 735 C CA . ILE A 1 91 ? 6.009 4.397 -7.391 1.00 91.88 91 ILE A CA 1
ATOM 736 C C . ILE A 1 91 ? 6.509 3.759 -8.694 1.00 91.88 91 ILE A C 1
ATOM 738 O O . ILE A 1 91 ? 7.682 3.881 -9.044 1.00 91.88 91 ILE A O 1
ATOM 742 N N . ALA A 1 92 ? 5.602 3.124 -9.439 1.00 91.00 92 ALA A N 1
ATOM 743 C CA . ALA A 1 92 ? 5.898 2.490 -10.714 1.00 91.00 92 ALA A CA 1
ATOM 744 C C . ALA A 1 92 ? 6.294 3.513 -11.799 1.00 91.00 92 ALA A C 1
ATOM 746 O O . ALA A 1 92 ? 7.254 3.282 -12.538 1.00 91.00 92 ALA A O 1
ATOM 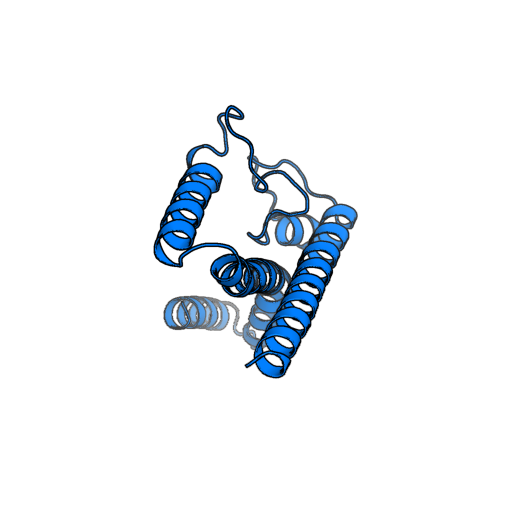747 N N . GLY A 1 93 ? 5.602 4.655 -11.869 1.00 90.56 93 GLY A N 1
ATOM 748 C CA . GLY A 1 93 ? 5.927 5.760 -12.775 1.00 90.56 93 GLY A CA 1
ATOM 749 C C . GLY A 1 93 ? 7.317 6.336 -12.503 1.00 90.56 93 GLY A C 1
ATOM 750 O O . GLY A 1 93 ? 8.174 6.314 -13.380 1.00 90.56 93 GLY A O 1
ATOM 751 N N . GLY A 1 94 ? 7.600 6.745 -11.260 1.00 90.00 94 GLY A N 1
ATOM 752 C CA . GLY A 1 94 ? 8.856 7.439 -10.946 1.00 90.00 94 GLY A CA 1
ATOM 753 C C . GLY A 1 94 ? 10.122 6.572 -10.893 1.00 90.00 94 GLY A C 1
ATOM 754 O O . GLY A 1 94 ? 11.216 7.123 -11.031 1.00 90.00 94 GLY A O 1
ATOM 755 N N . PHE A 1 95 ? 10.011 5.249 -10.700 1.00 91.31 95 PHE A N 1
ATOM 756 C CA . PHE A 1 95 ? 11.168 4.335 -10.738 1.00 91.31 95 PHE A CA 1
ATOM 757 C C . PHE A 1 95 ? 11.327 3.575 -12.056 1.00 91.31 95 PHE A C 1
ATOM 759 O O . PHE A 1 95 ? 12.456 3.280 -12.440 1.00 91.31 95 PHE A O 1
ATOM 766 N N . PHE A 1 96 ? 10.227 3.241 -12.737 1.00 90.38 96 PHE A N 1
ATOM 767 C CA . PHE A 1 96 ? 10.256 2.377 -13.925 1.00 90.38 96 PHE A CA 1
ATOM 768 C C . PHE A 1 96 ? 9.741 3.062 -15.197 1.00 90.38 96 PHE A C 1
ATOM 770 O O . PHE A 1 96 ? 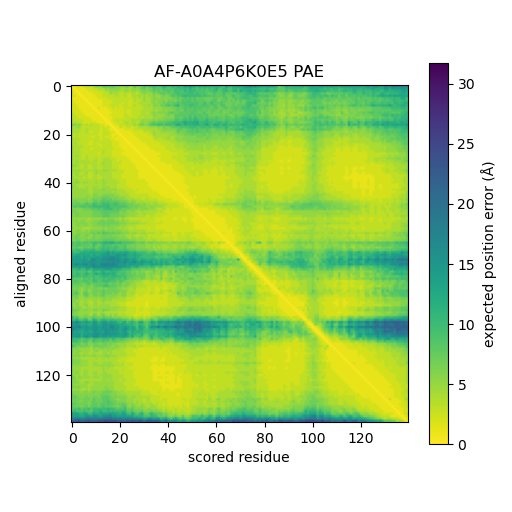9.696 2.419 -16.242 1.00 90.38 96 PHE A O 1
ATOM 777 N N . GLY A 1 97 ? 9.339 4.337 -15.137 1.00 87.00 97 GLY A N 1
ATOM 778 C CA . GLY A 1 97 ? 8.837 5.078 -16.300 1.00 87.00 97 GLY A CA 1
ATOM 779 C C . GLY A 1 97 ? 7.509 4.541 -16.838 1.00 87.00 97 GLY A C 1
ATOM 780 O O . GLY A 1 97 ? 7.192 4.728 -18.008 1.00 87.00 97 GLY A O 1
ATOM 781 N N . THR A 1 98 ? 6.734 3.843 -16.004 1.00 83.31 98 THR A N 1
ATOM 782 C CA . THR A 1 98 ? 5.440 3.241 -16.382 1.00 83.31 98 THR A CA 1
ATOM 783 C C . THR A 1 98 ? 4.286 4.232 -16.225 1.00 83.31 98 THR A C 1
ATOM 785 O O . THR A 1 98 ? 3.238 3.913 -15.660 1.00 83.31 98 THR A O 1
ATOM 788 N N . ASP A 1 99 ? 4.500 5.467 -16.679 1.00 72.50 99 ASP A N 1
ATOM 789 C CA . ASP A 1 99 ? 3.520 6.537 -16.543 1.00 72.50 99 ASP A CA 1
ATOM 790 C C . ASP A 1 99 ? 2.210 6.158 -17.243 1.00 72.50 99 ASP A C 1
ATOM 792 O O . ASP A 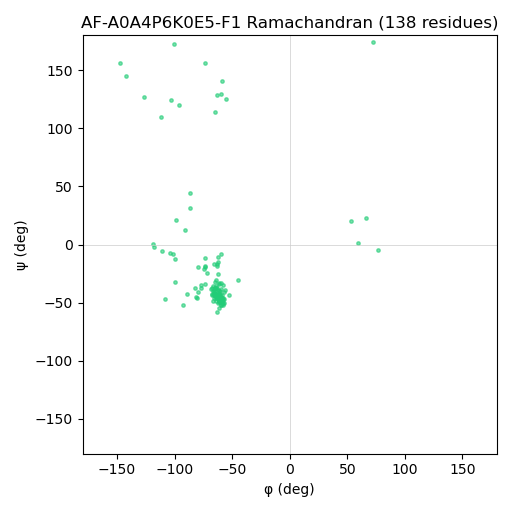1 99 ? 2.180 5.751 -18.404 1.00 72.50 99 ASP A O 1
ATOM 796 N N . ILE A 1 100 ? 1.105 6.294 -16.512 1.00 69.62 100 ILE A N 1
ATOM 797 C CA . ILE A 1 100 ? -0.237 6.161 -17.072 1.00 69.62 100 ILE A CA 1
ATOM 798 C C . ILE A 1 100 ? -0.714 7.579 -17.381 1.00 69.62 100 ILE A C 1
ATOM 800 O O . ILE A 1 100 ? -0.844 8.377 -16.451 1.00 69.62 100 ILE A O 1
ATOM 804 N N . ASP A 1 101 ? -1.027 7.879 -18.648 1.00 63.28 101 ASP A N 1
ATOM 805 C CA . ASP A 1 101 ? -1.447 9.213 -19.143 1.00 63.28 101 ASP A CA 1
ATOM 806 C C . ASP A 1 101 ? -2.483 9.921 -18.250 1.00 63.28 101 ASP A C 1
ATOM 808 O O . ASP A 1 101 ? -2.526 11.142 -18.137 1.00 63.28 101 ASP A O 1
ATOM 812 N N . LEU A 1 102 ? -3.318 9.135 -17.573 1.00 67.88 102 LEU A N 1
ATOM 813 C CA . LEU A 1 102 ? -4.353 9.579 -16.644 1.00 67.88 102 LEU A CA 1
ATOM 814 C C . LEU A 1 102 ? -3.853 10.338 -15.405 1.00 67.88 102 LEU A C 1
ATOM 816 O O . LEU A 1 102 ? -4.633 11.083 -14.810 1.00 67.88 102 LEU A O 1
ATOM 820 N N . LEU A 1 103 ? -2.609 10.117 -14.981 1.00 70.69 103 LEU A N 1
ATOM 821 C CA . LEU A 1 103 ? -2.044 10.660 -13.738 1.00 70.69 103 LEU A CA 1
ATOM 822 C C . LEU A 1 103 ? -0.849 11.594 -13.970 1.00 70.69 103 LEU A C 1
ATOM 824 O O . LEU A 1 103 ? -0.350 12.187 -13.006 1.00 70.69 103 LEU A O 1
ATOM 828 N N . GLY A 1 104 ? -0.449 11.759 -15.233 1.00 73.25 104 GLY A N 1
ATOM 829 C CA . GLY A 1 104 ? 0.715 12.535 -15.645 1.00 73.25 104 GLY A CA 1
ATOM 830 C C . GLY A 1 104 ? 2.044 11.859 -15.301 1.00 73.25 104 GLY A C 1
ATOM 831 O O . GLY A 1 104 ? 2.086 10.829 -14.625 1.00 73.25 104 GLY A O 1
ATOM 832 N N . HIS A 1 105 ? 3.132 12.474 -15.762 1.00 79.81 105 HIS A N 1
ATOM 833 C CA . HIS A 1 105 ? 4.489 12.028 -15.466 1.00 79.81 105 HIS A CA 1
ATOM 834 C C . HIS A 1 105 ? 4.785 12.126 -13.973 1.00 79.81 105 HIS A C 1
ATOM 836 O O . HIS A 1 105 ? 4.573 13.177 -13.367 1.00 79.81 105 HIS A O 1
ATOM 842 N N . THR A 1 106 ? 5.283 11.037 -13.388 1.00 83.56 106 THR A N 1
ATOM 843 C CA . THR A 1 106 ? 5.661 11.011 -11.971 1.00 83.56 106 THR A CA 1
ATOM 844 C C . THR A 1 106 ? 7.176 11.097 -11.828 1.00 83.56 106 THR A C 1
ATOM 846 O O . THR A 1 106 ? 7.909 10.282 -12.379 1.00 83.56 106 THR A O 1
ATOM 849 N N . SER A 1 107 ? 7.667 12.075 -11.066 1.00 89.94 107 SER A N 1
ATOM 850 C CA . SER A 1 107 ? 9.105 12.196 -10.795 1.00 89.94 107 SER A CA 1
ATOM 851 C C . SER A 1 107 ? 9.591 11.132 -9.799 1.00 89.94 107 SER A C 1
ATOM 853 O O . SER A 1 107 ? 8.834 10.642 -8.958 1.00 89.94 107 SER A O 1
ATOM 855 N N . THR A 1 108 ? 10.885 10.801 -9.820 1.00 91.75 108 THR A N 1
ATOM 856 C CA . THR A 1 108 ? 11.482 9.878 -8.835 1.00 91.75 108 THR A CA 1
ATOM 857 C C . THR A 1 108 ? 11.327 10.388 -7.398 1.00 91.75 108 THR A C 1
ATOM 859 O O . THR A 1 108 ? 11.134 9.598 -6.475 1.00 91.75 108 THR A O 1
ATOM 862 N N . PHE A 1 109 ? 11.349 11.709 -7.197 1.00 92.69 109 PHE A N 1
ATOM 863 C CA . PHE A 1 109 ? 11.116 12.313 -5.885 1.00 92.69 109 PHE A CA 1
ATOM 864 C C . PHE A 1 109 ? 9.693 12.039 -5.377 1.00 92.69 109 PHE A C 1
ATOM 866 O O . PHE A 1 109 ? 9.513 11.649 -4.225 1.00 92.69 109 PHE A O 1
ATOM 873 N N . GLU A 1 110 ? 8.685 12.162 -6.244 1.00 90.88 110 GLU A N 1
ATOM 874 C CA . GLU A 1 110 ? 7.297 11.827 -5.904 1.00 90.88 110 GLU A CA 1
ATOM 875 C C . GLU A 1 110 ? 7.108 10.337 -5.607 1.00 90.88 110 GLU A C 1
ATOM 877 O O . GLU A 1 110 ? 6.358 9.992 -4.693 1.00 90.88 110 GLU A O 1
ATOM 882 N N . ALA A 1 111 ? 7.804 9.453 -6.327 1.00 92.06 111 ALA A N 1
ATOM 883 C CA . ALA A 1 111 ? 7.784 8.017 -6.051 1.00 92.06 111 ALA A CA 1
ATOM 884 C C . ALA A 1 111 ? 8.328 7.697 -4.650 1.00 92.06 111 ALA A C 1
ATOM 886 O O . ALA A 1 111 ? 7.680 6.973 -3.891 1.00 92.06 111 ALA A O 1
ATOM 887 N N . ILE A 1 112 ? 9.475 8.277 -4.279 1.00 95.12 112 ILE A N 1
ATOM 888 C CA . ILE A 1 112 ? 10.070 8.117 -2.942 1.00 95.12 112 ILE A CA 1
ATOM 889 C C . ILE A 1 112 ? 9.136 8.685 -1.868 1.00 95.12 112 ILE A C 1
ATOM 891 O O . ILE A 1 112 ? 8.899 8.030 -0.852 1.00 95.12 112 ILE A O 1
ATOM 895 N N . ALA A 1 113 ? 8.572 9.875 -2.096 1.00 94.69 113 ALA A N 1
ATOM 896 C CA . ALA A 1 113 ? 7.640 10.503 -1.165 1.00 94.69 113 ALA A CA 1
ATOM 897 C C . ALA A 1 113 ? 6.369 9.662 -0.973 1.00 94.69 113 ALA A C 1
ATOM 899 O O . ALA A 1 113 ? 5.942 9.451 0.160 1.00 94.69 113 ALA A O 1
ATOM 900 N N . SER A 1 114 ? 5.791 9.139 -2.058 1.00 94.19 114 SER A N 1
ATOM 901 C CA . SER A 1 114 ? 4.615 8.265 -2.019 1.00 94.19 114 SER A CA 1
ATOM 902 C C . SER A 1 114 ? 4.901 6.975 -1.251 1.00 94.19 114 SER A C 1
ATOM 904 O O . SER A 1 114 ? 4.170 6.640 -0.319 1.00 94.19 114 SER A O 1
ATOM 906 N N . LEU A 1 115 ? 6.005 6.294 -1.571 1.00 95.38 115 LEU A N 1
ATOM 907 C CA . LEU A 1 115 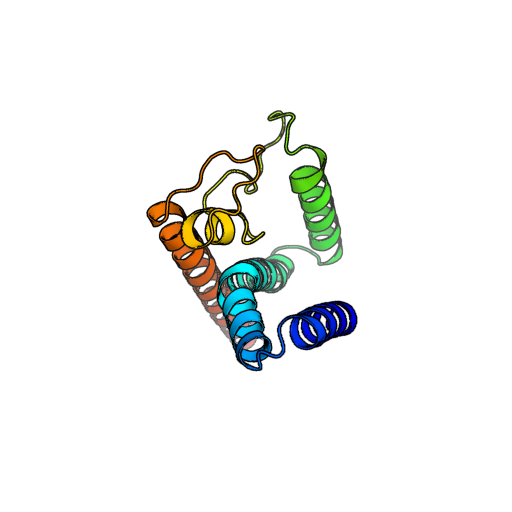? 6.441 5.084 -0.873 1.00 95.38 115 LEU A CA 1
ATOM 908 C C . LEU A 1 115 ? 6.639 5.338 0.628 1.00 95.38 115 LEU A C 1
ATOM 910 O O . LEU A 1 115 ? 6.082 4.614 1.456 1.00 95.38 115 LEU A O 1
ATOM 914 N N . GLY A 1 116 ? 7.390 6.385 0.976 1.00 96.19 116 GLY A N 1
ATOM 915 C CA . GLY A 1 116 ? 7.659 6.756 2.362 1.00 96.19 116 GLY A CA 1
ATOM 916 C C . GLY A 1 116 ? 6.385 7.100 3.130 1.00 96.19 116 GLY A C 1
ATOM 917 O O . GLY A 1 116 ? 6.170 6.581 4.221 1.00 96.19 116 GLY A O 1
ATOM 918 N N . LEU A 1 117 ? 5.502 7.918 2.553 1.00 96.31 117 LEU A N 1
ATOM 919 C CA . LEU A 1 117 ? 4.252 8.318 3.201 1.00 96.31 117 LEU A CA 1
ATOM 920 C C . LEU A 1 117 ? 3.304 7.142 3.422 1.00 96.31 117 LEU A C 1
ATOM 922 O O . LEU A 1 117 ? 2.755 7.023 4.516 1.00 96.31 117 LEU A O 1
ATOM 926 N N . LEU A 1 118 ? 3.124 6.266 2.430 1.00 96.44 118 LEU A N 1
ATOM 927 C CA . LEU A 1 118 ? 2.250 5.099 2.569 1.00 96.44 118 LEU A CA 1
ATOM 928 C C . LEU A 1 118 ? 2.722 4.189 3.708 1.00 96.44 118 LEU A C 1
ATOM 930 O O . LEU A 1 118 ? 1.910 3.797 4.547 1.00 96.44 118 LEU A O 1
ATOM 934 N N . LEU A 1 119 ? 4.028 3.910 3.785 1.00 96.94 119 LEU A N 1
ATOM 935 C CA . LEU A 1 119 ? 4.606 3.093 4.855 1.00 96.94 119 LEU A CA 1
ATOM 936 C C . LEU A 1 119 ? 4.514 3.783 6.219 1.00 96.94 119 LEU A C 1
ATOM 938 O O . LEU A 1 119 ? 4.048 3.172 7.180 1.00 96.94 119 LEU A O 1
ATOM 942 N N . CYS A 1 120 ? 4.913 5.053 6.310 1.00 97.25 120 CYS A N 1
ATOM 943 C CA . CYS A 1 120 ? 4.869 5.811 7.559 1.00 97.25 120 CYS A CA 1
ATOM 944 C C . CYS A 1 120 ? 3.444 5.902 8.108 1.00 97.25 120 CYS A C 1
ATOM 946 O O . CYS A 1 120 ? 3.228 5.641 9.289 1.00 97.25 120 CYS A O 1
ATOM 948 N N . ILE A 1 121 ? 2.459 6.217 7.263 1.00 97.31 121 ILE A N 1
ATOM 949 C CA . ILE A 1 121 ? 1.062 6.307 7.694 1.00 97.31 121 ILE A CA 1
ATOM 950 C C . ILE A 1 121 ? 0.531 4.926 8.085 1.00 97.31 121 ILE A C 1
ATOM 952 O O . ILE A 1 121 ? -0.117 4.818 9.122 1.00 97.31 121 ILE A O 1
ATOM 956 N N . ALA A 1 122 ? 0.830 3.867 7.325 1.00 97.06 122 ALA A N 1
ATOM 957 C CA . ALA A 1 122 ? 0.417 2.511 7.686 1.00 97.06 122 ALA A CA 1
ATOM 958 C C . ALA A 1 122 ? 0.941 2.111 9.076 1.00 97.06 122 ALA A C 1
ATOM 960 O O . ALA A 1 122 ? 0.174 1.638 9.915 1.00 97.06 122 ALA A O 1
ATOM 961 N N . ILE A 1 123 ? 2.228 2.356 9.343 1.00 97.75 123 ILE A N 1
ATOM 962 C CA . ILE A 1 123 ? 2.856 2.085 10.643 1.00 97.75 123 ILE A CA 1
ATOM 963 C C . ILE A 1 123 ? 2.186 2.911 11.741 1.00 97.75 123 ILE A C 1
ATOM 965 O O . ILE A 1 123 ? 1.803 2.356 12.769 1.00 97.75 123 ILE A O 1
ATOM 969 N N . LEU A 1 124 ? 1.998 4.217 11.527 1.00 98.00 124 LEU A N 1
ATOM 970 C CA . LEU A 1 124 ? 1.341 5.092 12.499 1.00 98.00 124 LEU A CA 1
ATOM 971 C C . LEU A 1 124 ? -0.076 4.608 12.824 1.00 98.00 124 LEU A C 1
ATOM 973 O O . LEU A 1 124 ? -0.426 4.493 13.996 1.00 98.00 124 LEU A O 1
ATOM 977 N N . VAL A 1 125 ? -0.872 4.252 11.814 1.00 97.25 125 VAL A N 1
ATOM 978 C CA . VAL A 1 125 ? -2.226 3.719 12.008 1.00 97.25 125 VAL A CA 1
ATOM 979 C C . VAL A 1 125 ? -2.188 2.427 12.824 1.00 97.25 125 VAL A C 1
ATOM 981 O O . VAL A 1 125 ? -2.920 2.312 13.803 1.00 97.25 125 VAL A O 1
ATOM 984 N N . LEU A 1 126 ? -1.297 1.486 12.507 1.00 97.00 126 LEU A N 1
ATOM 985 C CA . LEU A 1 126 ? -1.167 0.240 13.270 1.00 97.00 126 LEU A CA 1
ATOM 986 C C . LEU A 1 126 ? -0.716 0.471 14.721 1.00 97.00 126 LEU A C 1
ATOM 988 O O . LEU A 1 126 ? -1.221 -0.190 15.627 1.00 97.00 126 LEU A O 1
ATOM 992 N N . LEU A 1 127 ? 0.182 1.429 14.966 1.00 97.31 127 LEU A N 1
ATOM 993 C CA . LEU A 1 127 ? 0.598 1.804 16.321 1.00 97.31 127 LEU A CA 1
ATOM 994 C C . LEU A 1 127 ? -0.555 2.431 17.115 1.00 97.31 127 LEU A C 1
ATOM 996 O O . LEU A 1 127 ? -0.751 2.093 18.284 1.00 97.31 127 LEU A O 1
ATOM 1000 N N . THR A 1 128 ? -1.345 3.307 16.485 1.00 96.12 128 THR A N 1
ATOM 1001 C CA . THR A 1 128 ? -2.529 3.901 17.129 1.00 96.12 128 THR A CA 1
ATOM 1002 C C . THR A 1 128 ? -3.594 2.850 17.433 1.00 96.12 128 THR A C 1
ATOM 1004 O O . THR A 1 128 ? -4.127 2.829 18.541 1.00 96.12 128 THR A O 1
ATOM 1007 N N . LEU A 1 129 ? -3.842 1.931 16.496 1.00 95.44 129 LEU A N 1
ATOM 1008 C CA . LEU A 1 129 ? -4.729 0.784 16.661 1.00 95.44 129 LEU A CA 1
ATOM 1009 C C . LEU A 1 129 ? -4.291 -0.089 17.842 1.00 95.44 129 LEU A C 1
ATOM 1011 O O . LEU A 1 129 ? -5.094 -0.393 18.722 1.00 95.44 129 LEU A O 1
ATOM 1015 N N . TRP A 1 130 ? -3.010 -0.451 17.895 1.00 96.31 130 TRP A N 1
ATOM 1016 C CA . TRP A 1 130 ? -2.448 -1.230 18.995 1.00 96.31 130 TRP A CA 1
ATOM 1017 C C . TRP A 1 130 ? -2.629 -0.528 20.348 1.00 96.31 130 TRP A C 1
ATOM 1019 O O . TRP A 1 130 ? -3.079 -1.150 21.313 1.00 96.31 130 TRP A O 1
ATOM 1029 N N . GLY A 1 131 ? -2.341 0.775 20.413 1.00 95.62 131 GLY A N 1
ATOM 1030 C CA . GLY A 1 131 ? -2.543 1.576 21.621 1.00 95.62 131 GLY A CA 1
ATOM 1031 C C . GLY A 1 131 ? 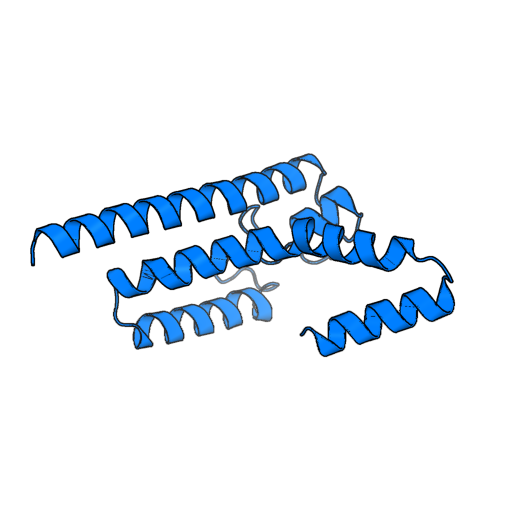-4.009 1.622 22.063 1.00 95.62 131 GLY A C 1
ATOM 1032 O O . GLY A 1 131 ? -4.300 1.434 23.246 1.00 95.62 131 GLY A O 1
ATOM 1033 N N . ALA A 1 132 ? -4.934 1.806 21.118 1.00 93.50 132 ALA A N 1
ATOM 1034 C CA . ALA A 1 132 ? -6.370 1.840 21.382 1.00 93.50 132 ALA A CA 1
ATOM 1035 C C . ALA A 1 132 ? -6.893 0.496 21.912 1.00 93.50 132 ALA A C 1
ATOM 1037 O O . ALA A 1 132 ? -7.596 0.466 22.923 1.00 93.50 132 ALA A O 1
ATOM 1038 N N . LEU A 1 133 ? -6.506 -0.618 21.284 1.00 93.94 133 LEU A N 1
ATOM 1039 C CA . LEU A 1 133 ? -6.896 -1.963 21.717 1.00 93.94 133 LEU A CA 1
ATOM 1040 C C . LEU A 1 133 ? -6.367 -2.282 23.117 1.00 93.94 133 LEU A C 1
ATOM 1042 O O . LEU A 1 133 ? -7.108 -2.784 23.961 1.00 93.94 133 LEU A O 1
ATOM 1046 N N . ARG A 1 134 ? -5.106 -1.937 23.397 1.00 95.69 134 ARG A N 1
ATOM 1047 C CA . ARG A 1 134 ? -4.505 -2.141 24.721 1.00 95.69 134 ARG A CA 1
ATOM 1048 C C . ARG A 1 134 ? -5.230 -1.341 25.806 1.00 95.69 134 ARG A C 1
ATOM 1050 O O . ARG A 1 134 ? -5.425 -1.833 26.914 1.00 95.69 134 ARG A O 1
ATOM 1057 N N . TRP A 1 135 ? -5.643 -0.117 25.490 1.00 93.38 135 TRP A N 1
ATOM 1058 C CA . TRP A 1 135 ? -6.417 0.717 26.406 1.00 93.38 135 TRP A CA 1
ATOM 1059 C C . TRP A 1 135 ? -7.827 0.171 26.655 1.00 93.38 135 TRP A C 1
ATOM 1061 O O . TRP A 1 135 ? -8.293 0.207 27.792 1.00 93.38 135 TRP A O 1
ATOM 1071 N N . GLN A 1 136 ? -8.492 -0.372 25.630 1.00 91.25 136 GLN A N 1
ATOM 1072 C CA . GLN A 1 136 ? -9.797 -1.023 25.787 1.00 91.25 136 GLN A CA 1
ATOM 1073 C C . GLN A 1 136 ? -9.705 -2.261 26.683 1.00 91.25 136 GLN A C 1
ATOM 1075 O O . GLN A 1 136 ? -10.517 -2.408 27.589 1.00 91.25 136 GLN A O 1
ATOM 1080 N N . GLN A 1 137 ? -8.687 -3.101 26.482 1.00 92.25 137 GLN A N 1
ATOM 1081 C CA . GLN A 1 137 ? -8.450 -4.288 27.310 1.00 92.25 137 GLN A CA 1
ATOM 1082 C C . GLN A 1 137 ? -8.185 -3.946 28.779 1.00 92.25 137 GLN A C 1
ATOM 1084 O O . GLN A 1 137 ? -8.598 -4.688 29.654 1.00 92.25 137 GLN A O 1
ATOM 1089 N N . ALA A 1 138 ? -7.526 -2.820 29.065 1.00 93.12 138 ALA A N 1
ATOM 1090 C CA . ALA A 1 138 ? -7.273 -2.381 30.439 1.00 93.12 138 ALA A CA 1
ATOM 1091 C C . ALA A 1 138 ? -8.521 -1.827 31.158 1.00 93.12 138 ALA A C 1
ATOM 1093 O O . ALA A 1 138 ? -8.464 -1.570 32.359 1.00 93.12 138 ALA A O 1
ATOM 1094 N N . ARG A 1 139 ? -9.615 -1.572 30.428 1.00 88.62 139 ARG A N 1
ATOM 1095 C CA . ARG A 1 139 ? -10.884 -1.047 30.960 1.00 88.62 139 ARG A CA 1
ATOM 1096 C C . ARG A 1 139 ? -11.986 -2.102 31.081 1.00 88.62 139 ARG A C 1
ATOM 1098 O O . ARG A 1 139 ? -13.053 -1.768 31.596 1.00 88.62 139 ARG A O 1
ATOM 1105 N N . GLN A 1 140 ? -11.752 -3.307 30.568 1.00 66.88 140 GLN A N 1
ATOM 1106 C CA . GLN A 1 140 ? -12.616 -4.477 30.736 1.00 66.88 140 GLN A CA 1
ATOM 1107 C C . GLN A 1 140 ? -12.161 -5.283 31.948 1.00 66.88 140 GLN A C 1
ATOM 1109 O O . GLN A 1 140 ? -13.055 -5.829 32.627 1.00 66.88 140 GLN A O 1
#

Solvent-accessible surface area (backbone atoms only — not comparable to full-atom values): 7633 Å² total; per-residue (Å²): 106,70,66,60,52,51,48,54,50,49,53,50,31,71,73,66,71,40,76,64,53,60,61,50,50,52,50,48,42,58,63,25,45,43,33,18,49,46,29,51,49,27,50,65,64,43,51,50,77,82,41,61,57,71,58,50,53,51,53,52,51,52,47,52,51,45,46,62,74,49,59,85,70,72,82,65,97,56,51,68,82,47,62,70,31,58,74,18,56,51,36,38,9,21,75,69,69,59,53,51,84,92,73,46,85,40,50,51,67,52,12,52,50,21,49,50,48,29,43,52,49,19,51,51,43,45,52,51,42,52,52,52,53,54,53,52,62,76,73,109

Radius of gyration: 18.06 Å; Cα contacts (8 Å, |Δi|>4): 128; chains: 1; bounding box: 38×35×54 Å